Protein AF-A0A953X464-F1 (afdb_monomer_lite)

Radius of gyration: 17.77 Å; chains: 1; bounding box: 36×16×55 Å

Sequence (77 aa):
MNRVFKALVPTILLTEIAALTFMTATWAILAELHFPNSVIFGGEAVTLVGIVIIGITIFRRAYWAEGRIAAEDASAG

Secondary structure (DSSP, 8-state):
--HHHHHHHHHHHHHHHHHHHHHHHHHHHHHHTT--HHHHHHHHHHHHHHHHHHHHHHHHHHHHHHHHHHHHHHH--

pLDDT: mean 91.84, std 6.08, range [59.62, 97.12]

Foldseek 3Di:
DPLQVQLLVVLVVVLVVQLVVQLVVLQVVCVVVVHPVVVSVVSNVVSVVVSVVSSVVSSVVSSVVSVVVVVVVVVVD

Structure (mmCIF, N/CA/C/O backbone):
data_AF-A0A953X464-F1
#
_entry.id   AF-A0A953X464-F1
#
loop_
_atom_site.group_PDB
_atom_site.id
_atom_site.type_symbol
_atom_site.label_atom_id
_atom_site.label_alt_id
_atom_site.label_comp_id
_atom_site.label_asym_id
_atom_site.label_entity_id
_atom_site.label_seq_id
_atom_site.pdbx_PDB_ins_code
_atom_site.Cartn_x
_atom_site.Cartn_y
_atom_site.Cartn_z
_atom_site.occupancy
_atom_site.B_iso_or_equiv
_atom_site.auth_seq_id
_atom_site.auth_comp_id
_atom_site.auth_asym_id
_atom_site.auth_atom_id
_atom_site.pdbx_PDB_model_num
ATOM 1 N N . MET A 1 1 ? -14.425 8.681 19.278 1.00 66.38 1 MET A N 1
ATOM 2 C CA . MET A 1 1 ? -14.229 8.525 17.815 1.00 66.38 1 MET A CA 1
ATOM 3 C C . MET A 1 1 ? -14.839 7.212 17.356 1.00 66.38 1 MET A C 1
ATOM 5 O O . MET A 1 1 ? -14.632 6.209 18.027 1.00 66.38 1 MET A O 1
ATOM 9 N N . ASN A 1 2 ? -15.576 7.217 16.241 1.00 85.44 2 ASN A N 1
ATOM 10 C CA . ASN A 1 2 ? -16.113 6.001 15.621 1.00 85.44 2 ASN A CA 1
ATOM 11 C C . ASN A 1 2 ? -14.962 5.045 15.229 1.00 85.44 2 ASN A C 1
ATOM 13 O O . ASN A 1 2 ? -13.903 5.503 14.792 1.00 85.44 2 ASN A O 1
ATOM 17 N N . ARG A 1 3 ? -15.177 3.732 15.369 1.00 84.50 3 ARG A N 1
ATOM 18 C CA . ARG A 1 3 ? -14.232 2.641 15.060 1.00 84.50 3 ARG A CA 1
ATOM 19 C C . ARG A 1 3 ? -13.579 2.781 13.683 1.00 84.50 3 ARG A C 1
ATOM 21 O O . ARG A 1 3 ? -12.390 2.529 13.532 1.00 84.50 3 ARG A O 1
ATOM 28 N N . VAL A 1 4 ? -14.345 3.244 12.695 1.00 88.38 4 VAL A N 1
ATOM 29 C CA . VAL A 1 4 ? -13.844 3.508 11.337 1.00 88.38 4 VAL A CA 1
ATOM 30 C C . VAL A 1 4 ? -12.754 4.581 11.340 1.00 88.38 4 VAL A C 1
ATOM 32 O O . VAL A 1 4 ? -11.690 4.356 10.780 1.00 88.38 4 VAL A O 1
ATOM 35 N N . PHE A 1 5 ? -12.971 5.714 12.016 1.00 87.62 5 PHE A N 1
ATOM 36 C CA . PHE A 1 5 ? -11.985 6.800 12.082 1.00 87.62 5 PHE A CA 1
ATOM 37 C C . PHE A 1 5 ? -10.709 6.381 12.812 1.00 87.62 5 PHE A C 1
ATOM 39 O O . PHE A 1 5 ? -9.616 6.723 12.368 1.00 87.62 5 PHE A O 1
ATOM 46 N N . LYS A 1 6 ? -10.834 5.606 13.897 1.00 88.62 6 LYS A 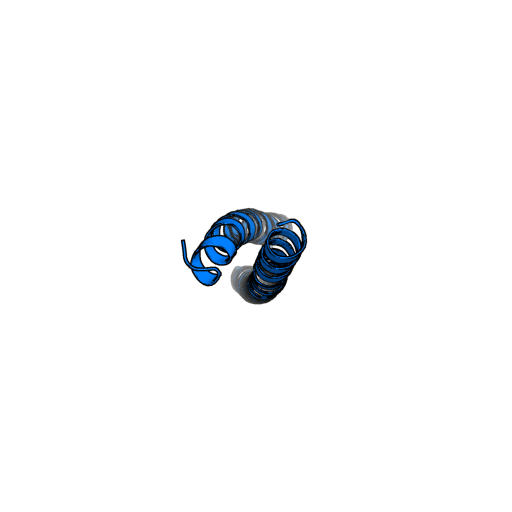N 1
ATOM 47 C CA . LYS A 1 6 ? -9.670 5.081 14.625 1.00 88.62 6 LYS A CA 1
ATOM 48 C C . LYS A 1 6 ? -8.823 4.130 13.774 1.00 88.62 6 LYS A C 1
ATOM 50 O O . LYS A 1 6 ? -7.605 4.168 13.868 1.00 88.62 6 LYS A O 1
ATOM 55 N N . ALA A 1 7 ? -9.451 3.338 12.905 1.00 90.62 7 ALA A N 1
ATOM 56 C CA . ALA A 1 7 ? -8.744 2.470 11.963 1.00 90.62 7 ALA A CA 1
ATOM 57 C C . ALA A 1 7 ? -8.172 3.230 10.750 1.00 90.62 7 ALA A C 1
ATOM 59 O O . ALA A 1 7 ? -7.141 2.844 10.200 1.00 90.62 7 ALA A O 1
ATOM 60 N N . LEU A 1 8 ? -8.827 4.314 10.327 1.00 91.50 8 LEU A N 1
ATOM 61 C CA . LEU A 1 8 ? -8.468 5.074 9.129 1.00 91.50 8 LEU A CA 1
ATOM 62 C C . LEU A 1 8 ? -7.173 5.877 9.306 1.00 91.50 8 LEU A C 1
ATOM 64 O O . LEU A 1 8 ? -6.330 5.859 8.415 1.00 91.50 8 LEU A O 1
ATOM 68 N N . VAL A 1 9 ? -6.982 6.524 10.459 1.00 90.88 9 VAL A N 1
ATOM 69 C CA . VAL A 1 9 ? -5.778 7.327 10.751 1.00 90.88 9 VAL A CA 1
ATOM 70 C C . VAL A 1 9 ? -4.473 6.530 10.580 1.00 90.88 9 VAL A C 1
ATOM 72 O O . VAL A 1 9 ? -3.647 6.935 9.761 1.00 90.88 9 VAL A O 1
ATOM 75 N N . PRO A 1 10 ? -4.262 5.388 11.267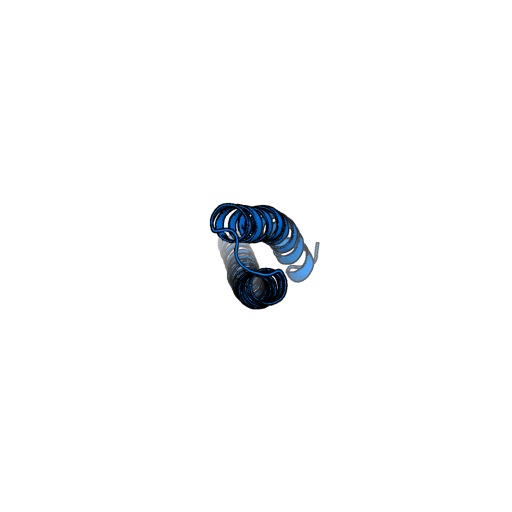 1.00 91.62 10 PRO A N 1
ATOM 76 C CA . PRO A 1 10 ? -3.039 4.609 11.090 1.00 91.62 10 PRO A CA 1
ATOM 77 C C . PRO A 1 10 ? -2.942 4.008 9.685 1.00 91.62 10 PRO A C 1
ATOM 79 O O . PRO A 1 10 ? -1.842 3.867 9.161 1.00 91.62 10 PRO A O 1
ATOM 82 N N . THR A 1 11 ? -4.075 3.692 9.048 1.00 94.31 11 THR A N 1
ATOM 83 C CA . THR A 1 11 ? -4.082 3.197 7.666 1.00 94.31 11 THR A CA 1
ATOM 84 C C . THR A 1 11 ? -3.501 4.223 6.708 1.00 94.31 11 THR A C 1
ATOM 86 O O . THR A 1 11 ? -2.613 3.872 5.936 1.00 94.31 11 THR A O 1
ATOM 89 N N . ILE A 1 12 ? -3.977 5.470 6.752 1.00 94.38 12 ILE A N 1
ATOM 90 C CA . ILE A 1 12 ? -3.510 6.527 5.849 1.00 94.38 12 ILE A CA 1
ATOM 91 C C . ILE A 1 12 ? -2.018 6.761 6.052 1.00 94.38 12 ILE A C 1
ATOM 93 O O . ILE A 1 12 ? -1.273 6.671 5.084 1.00 94.38 12 ILE A O 1
ATOM 97 N N . LEU A 1 13 ? -1.575 6.949 7.298 1.00 94.56 13 LEU A N 1
ATOM 98 C CA . LEU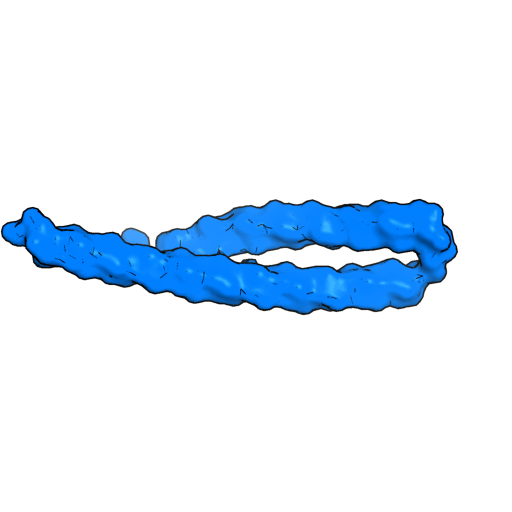 A 1 13 ? -0.169 7.225 7.602 1.00 94.56 13 LEU A CA 1
ATOM 99 C C . LEU A 1 13 ? 0.762 6.104 7.119 1.00 94.56 13 LEU A C 1
ATOM 101 O O . LEU A 1 13 ? 1.767 6.360 6.461 1.00 94.56 13 LEU A O 1
ATOM 105 N N . LEU A 1 14 ? 0.420 4.845 7.403 1.00 93.94 14 LEU A N 1
ATOM 106 C CA . LEU A 1 14 ? 1.247 3.711 6.985 1.00 93.94 14 LEU A CA 1
ATOM 107 C C . LEU A 1 14 ? 1.220 3.503 5.467 1.00 93.94 14 LEU A C 1
ATOM 109 O O . LEU A 1 14 ? 2.243 3.160 4.876 1.00 93.94 14 LEU A O 1
ATOM 113 N N . THR A 1 15 ? 0.066 3.715 4.833 1.00 96.19 15 THR A N 1
ATOM 114 C CA . THR A 1 15 ? -0.074 3.576 3.377 1.00 96.19 15 THR A CA 1
ATOM 115 C C . THR A 1 15 ? 0.663 4.693 2.650 1.00 96.19 15 THR A C 1
ATOM 117 O O . THR A 1 15 ? 1.287 4.426 1.632 1.00 96.19 15 THR A O 1
ATOM 120 N N . GLU A 1 16 ? 0.652 5.916 3.177 1.00 95.56 16 GLU A N 1
ATOM 121 C CA . GLU A 1 16 ? 1.386 7.060 2.632 1.00 95.56 16 GLU A CA 1
ATOM 122 C C . GLU A 1 16 ? 2.901 6.831 2.686 1.00 95.56 16 GLU A C 1
ATOM 124 O O . GLU A 1 16 ? 3.583 6.985 1.673 1.00 95.56 16 GLU A O 1
ATOM 129 N N . ILE A 1 17 ? 3.423 6.364 3.825 1.00 95.62 17 ILE A N 1
ATOM 130 C CA . ILE A 1 17 ? 4.845 6.010 3.960 1.00 95.62 17 ILE A CA 1
ATOM 131 C C . ILE A 1 17 ? 5.219 4.900 2.975 1.00 95.62 17 ILE A C 1
ATOM 133 O O . ILE A 1 17 ? 6.237 5.000 2.286 1.00 95.62 17 ILE A O 1
ATOM 137 N N . ALA A 1 18 ? 4.396 3.851 2.880 1.00 94.38 18 ALA A N 1
ATOM 138 C CA . ALA A 1 18 ? 4.613 2.775 1.922 1.00 94.38 18 ALA A CA 1
ATOM 139 C C . ALA A 1 18 ? 4.587 3.308 0.483 1.00 94.38 18 ALA A C 1
ATOM 141 O O . ALA A 1 18 ? 5.465 2.967 -0.305 1.00 94.38 18 ALA A O 1
ATOM 142 N N . ALA A 1 19 ? 3.635 4.182 0.156 1.00 95.75 19 ALA A N 1
ATOM 143 C CA . ALA A 1 19 ? 3.494 4.756 -1.172 1.00 95.75 19 ALA A CA 1
ATOM 144 C C . ALA A 1 19 ? 4.726 5.555 -1.582 1.00 95.75 19 ALA A C 1
ATOM 146 O O . ALA A 1 19 ? 5.332 5.260 -2.608 1.00 95.75 19 ALA A O 1
ATOM 147 N N . LEU A 1 20 ? 5.136 6.511 -0.750 1.00 95.88 20 LEU A N 1
ATOM 148 C CA . LEU A 1 20 ? 6.317 7.330 -1.004 1.00 95.88 20 LEU A CA 1
ATOM 149 C C . LEU A 1 20 ? 7.568 6.464 -1.155 1.00 95.88 20 LEU A C 1
ATOM 151 O O . LEU A 1 20 ? 8.346 6.659 -2.087 1.00 95.88 20 LEU A O 1
ATOM 155 N N . THR A 1 21 ? 7.732 5.473 -0.280 1.00 96.19 21 THR A N 1
ATOM 156 C CA . THR A 1 21 ? 8.908 4.598 -0.284 1.00 96.19 21 THR A CA 1
ATOM 157 C C . THR A 1 21 ? 8.952 3.717 -1.530 1.00 96.19 21 THR A C 1
ATOM 159 O O . THR A 1 21 ? 9.963 3.695 -2.229 1.00 96.19 21 THR A O 1
ATOM 162 N N . PHE A 1 22 ? 7.864 3.007 -1.838 1.00 95.19 22 PHE A N 1
ATOM 163 C CA . PHE A 1 22 ? 7.834 2.076 -2.963 1.00 95.19 22 PHE A CA 1
ATOM 164 C C . PHE A 1 22 ? 7.866 2.795 -4.305 1.00 95.19 22 PHE A C 1
ATOM 166 O O . PHE A 1 22 ? 8.616 2.372 -5.175 1.00 95.19 22 PHE A O 1
ATOM 173 N N . MET A 1 23 ? 7.126 3.894 -4.467 1.00 94.69 23 MET A N 1
ATOM 174 C CA . MET A 1 23 ? 7.144 4.668 -5.713 1.00 94.69 23 MET A CA 1
ATOM 175 C C . MET A 1 23 ? 8.539 5.240 -5.979 1.00 94.69 23 MET A C 1
ATOM 177 O O . MET A 1 23 ? 9.078 5.062 -7.069 1.00 94.69 23 MET A O 1
ATOM 181 N N . THR A 1 24 ? 9.177 5.827 -4.958 1.00 95.88 24 THR A N 1
ATOM 182 C CA . THR A 1 24 ? 10.547 6.350 -5.083 1.00 95.88 24 THR A CA 1
ATOM 183 C C . THR A 1 24 ? 11.544 5.237 -5.401 1.00 95.88 24 THR A C 1
ATOM 185 O O . THR A 1 24 ? 12.394 5.410 -6.272 1.00 95.88 24 THR A O 1
ATOM 188 N N . ALA A 1 25 ? 11.435 4.080 -4.741 1.00 95.50 25 ALA A N 1
ATOM 189 C CA . ALA A 1 25 ? 12.311 2.941 -5.001 1.00 95.50 25 ALA A CA 1
ATOM 190 C C . ALA A 1 25 ? 12.119 2.373 -6.416 1.00 95.50 25 ALA A C 1
ATOM 192 O O . ALA A 1 25 ? 13.103 2.122 -7.109 1.00 95.50 25 ALA A O 1
ATOM 193 N N . THR A 1 26 ? 10.871 2.204 -6.866 1.00 95.00 26 THR A N 1
ATOM 194 C CA . THR A 1 26 ? 10.557 1.750 -8.228 1.00 95.00 26 THR A CA 1
ATOM 195 C C . THR A 1 26 ? 11.140 2.707 -9.259 1.00 95.00 26 THR A C 1
ATOM 197 O O . THR A 1 26 ? 11.814 2.254 -10.184 1.00 95.00 26 THR A O 1
ATOM 200 N N . TRP A 1 27 ? 10.945 4.015 -9.080 1.00 93.94 27 TRP A N 1
ATOM 201 C CA . TRP A 1 27 ? 11.511 5.008 -9.984 1.00 93.94 27 TRP A CA 1
ATOM 202 C C . TRP A 1 27 ? 13.036 4.949 -10.004 1.00 93.94 27 TRP A C 1
ATOM 204 O O . TRP A 1 27 ? 13.623 4.845 -11.076 1.00 93.94 27 TRP A O 1
ATOM 214 N N . ALA A 1 28 ? 13.680 4.979 -8.833 1.00 94.81 28 ALA A N 1
ATOM 215 C CA . ALA A 1 28 ? 15.135 4.980 -8.721 1.00 94.81 28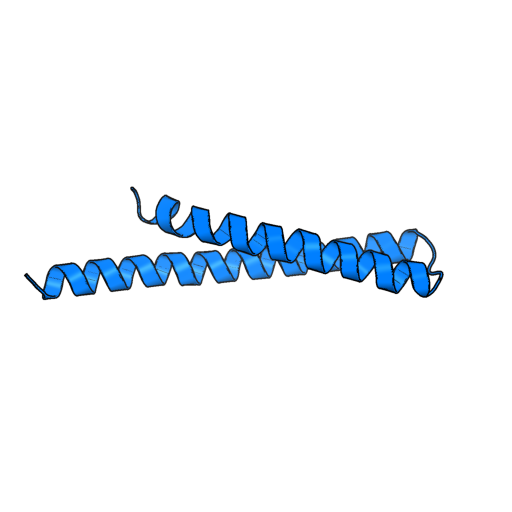 ALA A CA 1
ATOM 216 C C . ALA A 1 28 ? 15.761 3.763 -9.416 1.00 94.81 28 ALA A C 1
ATOM 218 O O . ALA A 1 28 ? 16.649 3.931 -10.247 1.00 94.81 28 ALA A O 1
ATOM 219 N N . ILE A 1 29 ? 15.240 2.560 -9.150 1.00 93.62 29 ILE A N 1
ATOM 220 C CA . ILE A 1 29 ? 15.742 1.316 -9.748 1.00 93.62 29 ILE A CA 1
ATOM 221 C C . ILE A 1 29 ? 15.555 1.325 -11.268 1.00 93.62 29 ILE A C 1
ATOM 223 O O . ILE A 1 29 ? 16.481 1.005 -12.011 1.00 93.62 29 ILE A O 1
ATOM 227 N N . LEU A 1 30 ? 14.362 1.677 -11.757 1.00 92.69 30 LEU A N 1
ATOM 228 C CA . LEU A 1 30 ? 14.089 1.627 -13.194 1.00 92.69 30 LEU A CA 1
ATOM 229 C C . LEU A 1 30 ? 14.842 2.721 -13.965 1.00 92.69 30 LEU A C 1
ATOM 231 O O . LEU A 1 30 ? 15.304 2.470 -15.080 1.00 92.69 30 LEU A O 1
ATOM 235 N N . ALA A 1 31 ? 15.004 3.902 -13.367 1.00 91.19 31 ALA A N 1
ATOM 236 C CA . ALA A 1 31 ? 15.785 4.994 -13.935 1.00 91.19 31 ALA A CA 1
ATOM 237 C C . ALA A 1 31 ? 17.285 4.661 -13.978 1.00 91.19 31 ALA A C 1
ATOM 239 O O . ALA A 1 31 ? 17.931 4.916 -14.993 1.00 91.19 31 ALA A O 1
ATOM 240 N N . GLU A 1 32 ? 17.835 4.044 -12.928 1.00 94.44 32 GLU A N 1
ATOM 241 C CA . GLU A 1 32 ? 19.241 3.614 -12.883 1.00 94.44 32 GLU A CA 1
ATOM 242 C C . GLU A 1 32 ? 19.551 2.544 -13.942 1.00 94.44 32 GLU A C 1
ATOM 244 O O . GLU A 1 32 ? 20.607 2.555 -14.576 1.00 94.44 32 GLU A O 1
ATOM 249 N N . LEU A 1 33 ? 18.585 1.669 -14.225 1.00 95.31 33 LEU A N 1
ATOM 250 C CA . LEU A 1 33 ? 18.675 0.679 -15.299 1.00 95.31 33 LEU A CA 1
ATOM 251 C C . LEU A 1 33 ? 18.437 1.269 -16.702 1.00 95.31 33 LEU A C 1
ATOM 253 O O . LEU A 1 33 ? 18.430 0.524 -17.680 1.00 95.31 33 LEU A O 1
ATOM 257 N N . HIS A 1 34 ? 18.280 2.593 -16.816 1.00 93.25 34 HIS A N 1
ATOM 258 C CA . HIS A 1 34 ? 18.055 3.316 -18.071 1.00 93.25 34 HIS A CA 1
ATOM 259 C C . HIS A 1 34 ? 16.846 2.794 -18.864 1.00 93.25 34 HIS A C 1
ATOM 261 O O . HIS A 1 34 ? 16.829 2.829 -20.099 1.00 93.25 34 HIS A O 1
ATOM 267 N N . PHE A 1 35 ? 15.816 2.297 -18.170 1.00 93.75 35 PHE A N 1
ATOM 268 C CA . PHE A 1 35 ? 14.592 1.878 -18.839 1.00 93.75 35 PHE A CA 1
ATOM 269 C C . PHE A 1 35 ? 13.877 3.077 -19.479 1.00 93.75 35 PHE A C 1
ATOM 271 O O . PHE A 1 35 ? 13.906 4.187 -18.943 1.00 93.75 35 PHE A O 1
ATOM 278 N N . PRO A 1 36 ? 13.191 2.874 -20.619 1.00 92.75 36 PRO A N 1
ATOM 279 C CA . PRO A 1 36 ? 12.394 3.927 -21.223 1.00 92.75 36 PRO A CA 1
ATOM 280 C C . PRO A 1 36 ? 11.236 4.317 -20.296 1.00 92.75 36 PRO A C 1
ATOM 282 O O . PRO A 1 36 ? 10.681 3.478 -19.584 1.00 92.75 36 PRO A O 1
ATOM 285 N N . ASN A 1 37 ? 10.808 5.580 -20.369 1.00 91.62 37 ASN A N 1
ATOM 286 C CA . ASN A 1 37 ? 9.747 6.127 -19.513 1.00 91.62 37 ASN A CA 1
ATOM 287 C C . ASN A 1 37 ? 8.451 5.297 -19.527 1.00 91.62 37 ASN A C 1
ATOM 289 O O . ASN A 1 37 ? 7.769 5.216 -18.513 1.00 91.62 37 ASN A O 1
ATOM 293 N N . SER A 1 38 ? 8.117 4.637 -20.642 1.00 92.44 38 SER A N 1
ATOM 294 C CA . SER A 1 38 ? 6.950 3.745 -20.726 1.00 92.44 38 SER A CA 1
ATOM 295 C C . SER A 1 38 ? 7.015 2.577 -19.736 1.00 92.44 38 SER A C 1
ATOM 297 O O . SER A 1 38 ? 5.994 2.200 -19.165 1.00 92.44 38 SER A O 1
ATOM 299 N N . VAL A 1 39 ? 8.207 2.026 -19.501 1.00 92.88 39 VAL A N 1
ATOM 300 C CA . VAL A 1 39 ? 8.437 0.946 -18.532 1.00 92.88 39 VAL A CA 1
ATOM 301 C C . VAL A 1 39 ? 8.429 1.493 -17.108 1.00 92.88 39 VAL A C 1
ATOM 303 O O . VAL A 1 39 ? 7.866 0.847 -16.230 1.00 92.88 39 VAL A O 1
ATOM 306 N N . ILE A 1 40 ? 8.976 2.694 -16.886 1.00 92.44 40 ILE A N 1
ATOM 307 C CA . ILE A 1 40 ? 8.942 3.366 -15.576 1.00 92.44 40 ILE A CA 1
ATOM 308 C C . ILE A 1 40 ? 7.493 3.595 -15.135 1.00 92.44 40 ILE A C 1
ATOM 310 O O . ILE A 1 40 ? 7.095 3.112 -14.077 1.00 92.44 40 ILE A O 1
ATOM 314 N N . PHE A 1 41 ? 6.674 4.219 -15.985 1.00 92.25 41 PHE A N 1
ATOM 315 C CA . PHE A 1 41 ? 5.255 4.439 -15.692 1.00 92.25 41 PHE A CA 1
ATOM 316 C C . PHE A 1 41 ? 4.472 3.129 -15.541 1.00 92.25 41 PHE A C 1
ATOM 318 O O . PHE A 1 41 ? 3.574 3.036 -14.705 1.00 92.25 41 PHE A O 1
ATOM 325 N N . GLY A 1 42 ? 4.818 2.096 -16.317 1.00 93.19 42 GLY A N 1
ATOM 326 C CA . GLY A 1 42 ? 4.245 0.760 -16.151 1.00 93.19 42 GLY A CA 1
ATOM 327 C C . GLY A 1 42 ? 4.570 0.150 -14.783 1.00 93.19 42 GLY A C 1
ATOM 328 O O . GLY A 1 42 ? 3.681 -0.383 -14.121 1.00 93.19 42 GLY A O 1
ATOM 329 N N . GLY A 1 43 ? 5.822 0.271 -14.336 1.00 92.06 43 GLY A N 1
ATOM 330 C CA . GLY A 1 43 ? 6.264 -0.167 -13.013 1.00 92.06 43 GLY A CA 1
ATOM 331 C C . GLY A 1 43 ? 5.559 0.588 -11.888 1.00 92.06 43 GLY A C 1
ATOM 332 O O . GLY A 1 43 ? 5.027 -0.038 -10.975 1.00 92.06 43 GLY A O 1
ATOM 333 N N . GLU A 1 44 ? 5.469 1.913 -11.99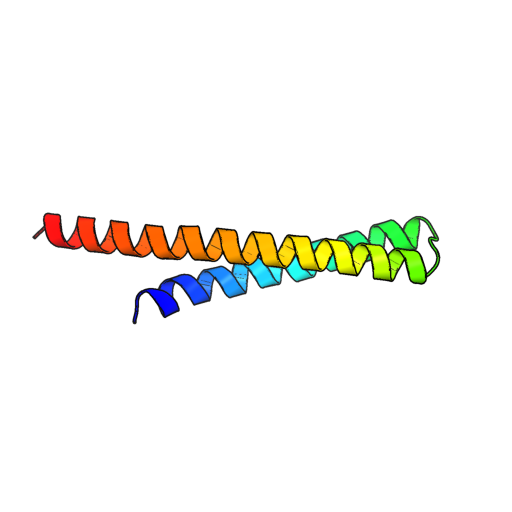0 1.00 93.19 44 GLU A N 1
ATOM 334 C CA . GLU A 1 44 ? 4.735 2.748 -11.033 1.00 93.19 44 GLU A CA 1
ATOM 335 C C . GLU A 1 44 ? 3.250 2.379 -10.938 1.00 93.19 44 GLU A C 1
ATOM 337 O O . GLU A 1 44 ? 2.702 2.300 -9.838 1.00 93.19 44 GLU A O 1
ATOM 342 N N . ALA A 1 45 ? 2.599 2.088 -12.068 1.00 95.12 45 ALA A N 1
ATOM 343 C CA . ALA A 1 45 ? 1.208 1.645 -12.076 1.00 95.12 45 ALA A CA 1
ATOM 344 C C . ALA A 1 45 ? 1.020 0.324 -11.309 1.00 95.12 45 ALA A C 1
ATOM 346 O O . ALA A 1 45 ? 0.075 0.189 -10.528 1.00 95.12 45 ALA A O 1
ATOM 347 N N . VAL A 1 46 ? 1.932 -0.639 -11.478 1.00 96.00 46 VAL A N 1
ATOM 348 C CA . VAL A 1 46 ? 1.903 -1.904 -10.722 1.00 96.00 46 VAL A CA 1
ATOM 349 C C . VAL A 1 46 ? 2.167 -1.657 -9.234 1.00 96.00 46 VAL A C 1
ATOM 351 O O . VAL A 1 46 ? 1.460 -2.204 -8.381 1.00 96.00 46 VAL A O 1
ATOM 354 N N . THR A 1 47 ? 3.131 -0.797 -8.909 1.00 95.88 47 THR A N 1
ATOM 355 C CA . THR A 1 47 ? 3.448 -0.418 -7.528 1.00 95.88 47 THR A CA 1
ATOM 356 C C . THR A 1 47 ? 2.250 0.233 -6.831 1.00 95.88 47 THR A C 1
ATOM 358 O O . THR A 1 47 ? 1.922 -0.148 -5.704 1.00 95.88 47 THR A O 1
ATOM 361 N N . LEU A 1 48 ? 1.523 1.128 -7.510 1.00 96.06 48 LEU A N 1
ATOM 362 C CA . LEU A 1 48 ? 0.282 1.732 -7.008 1.00 96.06 48 LEU A CA 1
ATOM 363 C C . LEU A 1 48 ? -0.780 0.688 -6.652 1.00 96.06 48 LEU A C 1
ATOM 365 O O . LEU A 1 48 ? -1.395 0.776 -5.588 1.00 96.06 48 LEU A O 1
ATOM 369 N N . VAL A 1 49 ? -0.973 -0.330 -7.492 1.00 96.81 49 VAL A N 1
ATOM 370 C CA . VAL A 1 49 ? -1.904 -1.430 -7.189 1.00 96.81 49 VAL A CA 1
ATOM 371 C C . VAL A 1 49 ? -1.476 -2.170 -5.918 1.00 96.81 49 VAL A C 1
ATOM 373 O O . VAL A 1 49 ? -2.310 -2.444 -5.051 1.00 96.81 49 VAL A O 1
ATOM 376 N N . GLY A 1 50 ? -0.176 -2.438 -5.761 1.00 95.75 50 GLY A N 1
ATOM 377 C CA . GLY A 1 50 ? 0.376 -3.032 -4.542 1.00 95.75 50 GLY A CA 1
ATOM 378 C C . GLY A 1 50 ? 0.099 -2.190 -3.292 1.00 95.75 50 GLY A C 1
ATOM 379 O O . GLY A 1 50 ? -0.364 -2.718 -2.279 1.00 95.75 50 GLY A O 1
ATOM 380 N N . ILE A 1 51 ? 0.297 -0.873 -3.380 1.00 96.94 51 ILE A N 1
ATOM 381 C CA . ILE A 1 51 ? 0.025 0.081 -2.292 1.00 96.94 51 ILE A CA 1
ATOM 382 C C . ILE A 1 51 ? -1.455 0.053 -1.891 1.00 96.94 51 ILE A C 1
ATOM 384 O O . ILE A 1 51 ? -1.765 0.011 -0.699 1.00 96.94 51 ILE A O 1
ATOM 388 N N . VAL A 1 52 ? -2.376 0.010 -2.858 1.00 96.56 52 VAL A N 1
ATOM 389 C CA . VAL A 1 52 ? -3.821 -0.083 -2.582 1.00 96.56 52 VAL A CA 1
ATOM 390 C C . VAL A 1 52 ? -4.154 -1.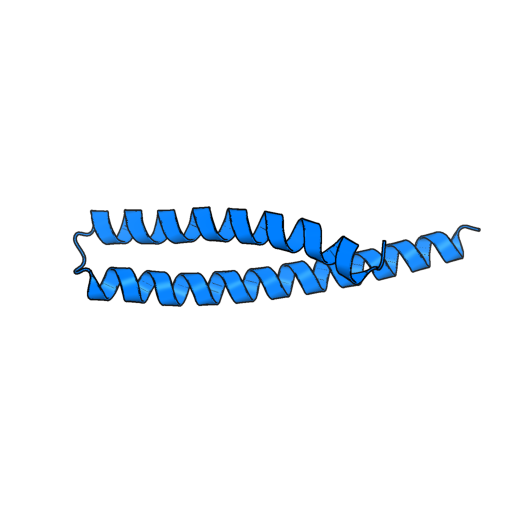364 -1.813 1.00 96.56 52 VAL A C 1
ATOM 392 O O . VAL A 1 52 ? -4.880 -1.320 -0.816 1.00 96.56 52 VAL A O 1
ATOM 395 N N . ILE A 1 53 ? -3.592 -2.504 -2.223 1.00 97.12 53 ILE A N 1
ATOM 396 C CA . ILE A 1 53 ? -3.800 -3.791 -1.541 1.00 97.12 53 ILE A CA 1
ATOM 397 C C . ILE A 1 53 ? -3.261 -3.743 -0.103 1.00 97.12 53 ILE A C 1
ATOM 399 O O . ILE A 1 53 ? -3.923 -4.222 0.828 1.00 97.12 53 ILE A O 1
ATOM 403 N N . ILE A 1 54 ? -2.088 -3.137 0.100 1.00 95.75 54 ILE A N 1
ATOM 404 C CA . ILE A 1 54 ? -1.502 -2.930 1.430 1.00 95.75 54 ILE A CA 1
ATOM 405 C C . ILE A 1 54 ? -2.427 -2.062 2.287 1.00 95.75 54 ILE A C 1
ATOM 407 O O . ILE A 1 54 ? -2.765 -2.468 3.400 1.00 95.75 54 ILE A O 1
ATOM 411 N N . GLY A 1 55 ? -2.908 -0.932 1.765 1.00 96.31 55 GLY A N 1
ATOM 412 C CA . GLY A 1 55 ? -3.818 -0.042 2.488 1.00 96.31 55 GLY A CA 1
ATOM 413 C C . GLY A 1 55 ? -5.110 -0.739 2.919 1.00 96.31 55 GLY A C 1
ATOM 414 O O . GLY A 1 55 ? -5.497 -0.667 4.087 1.00 96.31 55 GLY A O 1
ATOM 415 N N . ILE A 1 56 ? -5.731 -1.518 2.026 1.00 96.69 56 ILE A N 1
ATOM 416 C CA . ILE A 1 56 ? -6.914 -2.336 2.356 1.00 96.69 56 ILE A CA 1
ATOM 417 C C . ILE A 1 56 ? -6.591 -3.340 3.472 1.00 96.69 56 ILE A C 1
ATOM 419 O O . ILE A 1 56 ? -7.387 -3.540 4.396 1.00 96.69 56 ILE A O 1
ATOM 423 N N . THR A 1 57 ? -5.421 -3.974 3.406 1.00 96.25 57 THR A N 1
ATOM 424 C CA . THR A 1 57 ? -4.987 -4.967 4.394 1.00 96.25 57 THR A CA 1
ATOM 425 C C . THR A 1 57 ? -4.761 -4.334 5.766 1.00 96.25 57 THR A C 1
ATOM 427 O O . THR A 1 57 ? -5.219 -4.883 6.774 1.00 96.25 57 THR A O 1
ATOM 430 N N . ILE A 1 58 ? -4.107 -3.170 5.817 1.00 94.94 58 ILE A N 1
ATOM 431 C CA . ILE A 1 58 ? -3.881 -2.414 7.054 1.00 94.94 58 ILE A CA 1
ATOM 432 C C . ILE A 1 58 ? -5.221 -1.990 7.654 1.00 94.94 58 ILE A C 1
ATOM 434 O O . ILE A 1 58 ? -5.460 -2.256 8.833 1.00 94.94 58 ILE A O 1
ATOM 438 N N . PHE A 1 59 ? -6.127 -1.441 6.841 1.00 95.31 59 PHE A N 1
ATOM 439 C CA . PHE A 1 59 ? -7.449 -1.026 7.304 1.00 95.31 59 PHE A CA 1
ATOM 440 C C . PHE A 1 59 ? -8.242 -2.181 7.907 1.00 95.31 59 PHE A C 1
ATOM 442 O O . PHE A 1 59 ? -8.780 -2.054 9.007 1.00 95.31 59 PHE A O 1
ATOM 449 N N . ARG A 1 60 ? -8.286 -3.337 7.229 1.00 94.94 60 ARG A N 1
ATOM 450 C CA . ARG A 1 60 ? -8.974 -4.531 7.748 1.00 94.94 60 ARG A CA 1
ATOM 451 C C . ARG A 1 60 ? -8.413 -4.960 9.099 1.00 94.94 60 ARG A C 1
ATOM 453 O O . ARG A 1 60 ? -9.186 -5.242 10.014 1.00 94.94 60 ARG A O 1
ATOM 460 N N . ARG A 1 61 ? -7.083 -4.989 9.236 1.00 93.06 61 ARG A N 1
ATOM 461 C CA . ARG A 1 61 ? -6.419 -5.354 10.496 1.00 93.06 61 ARG A CA 1
ATOM 462 C C . ARG A 1 61 ? -6.711 -4.344 11.603 1.00 93.06 61 ARG A C 1
ATOM 464 O O . ARG A 1 61 ? -7.103 -4.758 12.691 1.00 93.06 61 ARG A O 1
ATOM 471 N N . ALA A 1 62 ? -6.590 -3.050 11.318 1.00 92.38 62 ALA A N 1
ATOM 472 C CA . ALA A 1 62 ? -6.857 -1.984 12.280 1.00 92.38 62 ALA A CA 1
ATOM 473 C C . ALA A 1 62 ? -8.326 -1.983 12.731 1.00 92.38 62 ALA A C 1
ATOM 475 O O . ALA A 1 62 ? -8.620 -1.909 13.923 1.00 92.38 62 ALA A O 1
ATOM 476 N N . TYR A 1 63 ? -9.260 -2.163 11.794 1.00 93.44 63 TYR A N 1
ATOM 477 C CA . TYR A 1 63 ? -10.682 -2.243 12.104 1.00 93.44 63 TYR A CA 1
ATOM 478 C C . TYR A 1 63 ? -11.003 -3.437 13.007 1.00 93.44 63 TYR A C 1
ATOM 480 O O . TYR A 1 63 ? -11.774 -3.299 13.958 1.00 93.44 63 TYR A O 1
ATOM 488 N N . TRP A 1 64 ? -10.433 -4.617 12.746 1.00 90.69 64 TRP A N 1
ATOM 489 C CA . TRP A 1 64 ? -10.623 -5.788 13.607 1.00 90.69 64 TRP A CA 1
ATOM 490 C C . TRP A 1 64 ? -9.977 -5.627 14.983 1.00 90.69 64 TRP A C 1
ATOM 492 O O . TRP A 1 64 ? -10.611 -6.000 15.969 1.00 90.69 64 TRP A O 1
ATOM 502 N N . ALA A 1 65 ? -8.792 -5.020 15.066 1.00 91.00 65 ALA A N 1
ATOM 503 C CA . ALA A 1 65 ? -8.128 -4.732 16.336 1.00 91.00 65 ALA A CA 1
ATOM 504 C C . ALA A 1 65 ? -8.995 -3.849 17.248 1.00 91.00 65 ALA A C 1
ATOM 506 O O . ALA A 1 65 ? -9.236 -4.218 18.392 1.00 91.00 65 ALA A O 1
ATOM 507 N N . GLU A 1 66 ? -9.573 -2.766 16.722 1.00 90.44 66 GLU A N 1
ATOM 508 C CA . GLU A 1 66 ? -10.482 -1.900 17.491 1.00 90.44 66 GLU A CA 1
ATOM 509 C C . GLU A 1 66 ? -11.722 -2.636 18.021 1.00 90.44 66 GLU A C 1
ATOM 511 O O . GLU A 1 66 ? -12.225 -2.326 19.096 1.00 90.44 66 GLU A O 1
ATOM 516 N N . GLY A 1 67 ? -12.231 -3.626 17.281 1.00 88.31 67 GLY A N 1
ATOM 517 C CA . GLY A 1 67 ? -13.358 -4.434 17.754 1.00 88.31 67 GLY A CA 1
ATOM 518 C C . GLY A 1 67 ? -12.989 -5.377 18.885 1.00 88.31 67 GLY A C 1
ATOM 519 O O . GLY A 1 67 ? -13.806 -5.601 19.770 1.00 88.31 67 GLY A O 1
ATOM 520 N N . ARG A 1 68 ? -11.771 -5.924 18.845 1.00 89.62 68 ARG A N 1
ATOM 521 C CA . ARG A 1 68 ? -11.253 -6.777 19.914 1.00 89.62 68 ARG A CA 1
ATOM 522 C C . ARG A 1 68 ? -11.025 -5.980 21.190 1.00 89.62 68 ARG A C 1
ATOM 524 O O . ARG A 1 68 ? -11.511 -6.402 22.226 1.00 89.62 68 ARG A O 1
ATOM 531 N N . ILE A 1 69 ? -10.395 -4.810 21.084 1.00 88.94 69 ILE A N 1
ATOM 532 C CA . ILE A 1 69 ? -10.157 -3.915 22.225 1.00 88.94 69 ILE A CA 1
ATOM 533 C C . ILE A 1 69 ? -11.488 -3.534 22.884 1.00 88.94 69 ILE A C 1
ATOM 535 O O . ILE A 1 69 ? -11.649 -3.700 24.083 1.00 88.94 69 ILE A O 1
ATOM 539 N N . ALA A 1 70 ? -12.491 -3.136 22.092 1.00 87.69 70 ALA A N 1
ATOM 540 C CA . ALA A 1 70 ? -13.806 -2.796 22.634 1.00 87.69 70 ALA A CA 1
ATOM 541 C C . ALA A 1 70 ? -14.516 -3.978 23.330 1.00 87.69 70 ALA A C 1
ATOM 543 O O . ALA A 1 70 ? -15.274 -3.765 24.273 1.00 87.69 70 ALA A O 1
ATOM 544 N N . ALA A 1 71 ? -14.303 -5.214 22.864 1.00 87.56 71 ALA A N 1
ATOM 545 C CA . ALA A 1 71 ? -14.858 -6.412 23.497 1.00 87.56 71 ALA A CA 1
ATOM 546 C C . ALA A 1 71 ? -14.108 -6.787 24.787 1.00 87.56 71 ALA A C 1
ATOM 548 O O . ALA A 1 71 ? -14.739 -7.190 25.760 1.00 87.56 71 ALA A O 1
ATOM 549 N N . GLU A 1 72 ? -12.782 -6.629 24.796 1.00 88.81 72 GLU A N 1
ATOM 550 C CA . GLU A 1 72 ? -11.929 -6.820 25.973 1.00 88.81 72 GLU A CA 1
ATOM 551 C C . GLU A 1 72 ? -12.308 -5.810 27.073 1.00 88.81 72 GLU A C 1
ATOM 553 O O . GLU A 1 72 ? -12.597 -6.226 28.197 1.00 88.81 72 GLU A O 1
ATOM 558 N N . ASP A 1 73 ? -12.457 -4.525 26.726 1.00 87.50 73 ASP A N 1
ATOM 559 C CA . ASP A 1 73 ? -12.906 -3.460 27.638 1.00 87.50 73 ASP A CA 1
ATOM 560 C C . ASP A 1 73 ? -14.287 -3.758 28.251 1.00 87.50 73 ASP A C 1
ATOM 562 O O . ASP A 1 73 ? -14.505 -3.532 29.439 1.00 87.50 73 ASP A O 1
ATOM 566 N N . ALA A 1 74 ? -15.222 -4.300 27.463 1.00 82.94 74 ALA A N 1
ATOM 567 C CA . ALA A 1 74 ? -16.567 -4.645 27.933 1.00 82.94 74 ALA A CA 1
ATOM 568 C C . ALA A 1 74 ? -16.601 -5.875 28.858 1.00 82.94 74 ALA A C 1
ATOM 570 O O . ALA A 1 74 ? -17.559 -6.044 29.604 1.00 82.94 74 ALA A O 1
ATOM 571 N N . SER A 1 75 ? -15.586 -6.741 28.790 1.00 82.50 75 SER A N 1
ATOM 572 C CA . SER A 1 75 ? -15.465 -7.939 29.634 1.00 82.50 75 SER A CA 1
ATOM 573 C C . SER A 1 75 ? -14.694 -7.707 30.937 1.00 82.50 75 SER A C 1
ATOM 575 O O . SER A 1 75 ? -14.711 -8.565 31.817 1.00 82.50 75 SER A O 1
ATOM 577 N N . ALA A 1 76 ? -13.995 -6.573 31.043 1.00 76.56 76 ALA A N 1
ATOM 578 C CA . ALA A 1 76 ? -13.155 -6.213 32.182 1.00 76.56 76 ALA A CA 1
ATOM 579 C C . ALA A 1 76 ? -13.870 -5.350 33.243 1.00 76.56 76 ALA A C 1
ATOM 581 O O . ALA A 1 76 ? -13.273 -5.071 34.285 1.00 76.56 76 ALA A O 1
ATOM 582 N N . GLY A 1 77 ? -15.106 -4.912 32.978 1.00 59.62 77 GLY A N 1
ATOM 583 C CA . GLY A 1 77 ? -15.976 -4.184 33.914 1.00 59.62 77 GLY A CA 1
ATOM 584 C C . GLY A 1 77 ? -17.086 -5.062 34.468 1.00 59.62 77 GLY A C 1
ATOM 585 O O . GLY A 1 77 ? -17.492 -4.800 35.621 1.00 59.62 77 GLY A O 1
#